Protein AF-A0A852RFG9-F1 (afdb_monomer_lite)

pLDDT: mean 82.25, std 15.12, range [48.25, 96.56]

Structure (mmCIF, N/CA/C/O backbone):
data_AF-A0A852RFG9-F1
#
_entry.id   AF-A0A852RFG9-F1
#
loop_
_atom_site.group_PDB
_atom_site.id
_atom_site.type_symbol
_atom_site.label_atom_id
_atom_site.label_alt_id
_atom_site.label_comp_id
_atom_site.label_asym_id
_atom_site.label_entity_id
_atom_site.label_seq_id
_atom_site.pdbx_PDB_ins_code
_atom_site.Cartn_x
_atom_site.Cartn_y
_atom_site.Cartn_z
_atom_site.occupancy
_atom_site.B_iso_or_equiv
_atom_site.auth_seq_id
_atom_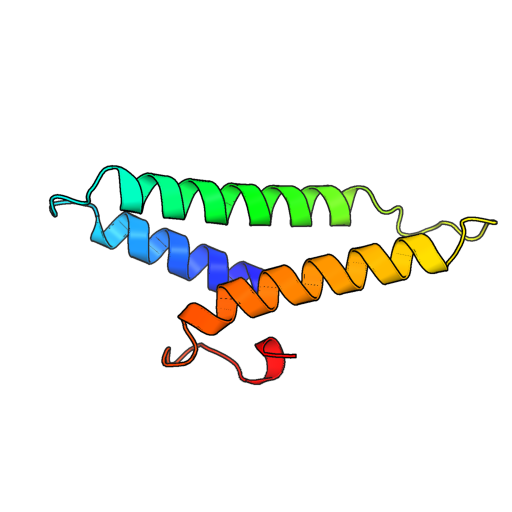site.auth_comp_id
_atom_site.auth_asym_id
_atom_site.auth_atom_id
_atom_site.pdbx_PDB_model_num
ATOM 1 N N . MET A 1 1 ? -7.666 4.755 -10.440 1.00 84.88 1 MET A N 1
ATOM 2 C CA . MET A 1 1 ? -6.867 4.390 -9.267 1.00 84.88 1 MET A CA 1
ATOM 3 C C . MET A 1 1 ? -6.009 3.198 -9.628 1.00 84.88 1 MET A C 1
ATOM 5 O O . MET A 1 1 ? -6.561 2.185 -10.049 1.00 84.88 1 MET A O 1
ATOM 9 N N . THR A 1 2 ? -4.693 3.356 -9.551 1.00 93.25 2 THR A N 1
ATOM 10 C CA . THR A 1 2 ? -3.708 2.275 -9.664 1.00 93.25 2 THR A CA 1
ATOM 11 C C . THR A 1 2 ? -3.575 1.538 -8.327 1.00 93.25 2 THR A C 1
ATOM 13 O O . THR A 1 2 ? -3.998 2.047 -7.288 1.00 93.25 2 THR A O 1
ATOM 16 N N . ILE A 1 3 ? -2.968 0.347 -8.334 1.00 94.62 3 ILE A N 1
ATOM 17 C CA . ILE A 1 3 ? -2.681 -0.409 -7.104 1.00 94.62 3 ILE A CA 1
ATOM 18 C C . ILE A 1 3 ? -1.772 0.384 -6.145 1.00 94.62 3 ILE A C 1
ATOM 20 O O . ILE A 1 3 ? -2.001 0.383 -4.940 1.00 94.62 3 ILE A O 1
ATOM 24 N N . THR A 1 4 ? -0.800 1.140 -6.672 1.00 94.56 4 THR A N 1
ATOM 25 C CA . THR A 1 4 ? 0.081 2.007 -5.874 1.00 94.56 4 THR A CA 1
ATOM 26 C C . THR A 1 4 ? -0.689 3.166 -5.245 1.00 94.56 4 THR A C 1
ATOM 28 O O . THR A 1 4 ? -0.553 3.406 -4.049 1.00 94.56 4 THR A O 1
ATOM 31 N N . GLU A 1 5 ? -1.548 3.849 -6.011 1.00 94.94 5 GLU A N 1
ATOM 32 C CA . GLU A 1 5 ? -2.401 4.930 -5.491 1.00 94.94 5 GLU A CA 1
ATOM 33 C C . GLU A 1 5 ? -3.323 4.429 -4.369 1.00 94.94 5 GLU A C 1
ATOM 35 O O . GLU A 1 5 ? -3.468 5.093 -3.344 1.00 94.94 5 GLU A O 1
ATOM 40 N N . PHE A 1 6 ? -3.902 3.235 -4.533 1.00 96.50 6 PHE A N 1
ATOM 41 C CA . PHE A 1 6 ? -4.713 2.590 -3.503 1.00 96.50 6 PHE A CA 1
ATOM 42 C C . PHE A 1 6 ? -3.906 2.302 -2.230 1.00 96.50 6 PHE A C 1
ATOM 44 O O . PHE A 1 6 ? -4.324 2.677 -1.134 1.00 96.50 6 PHE A O 1
ATOM 51 N N . LEU A 1 7 ? -2.732 1.677 -2.363 1.00 96.56 7 LEU A N 1
ATOM 52 C CA . LEU A 1 7 ? -1.877 1.339 -1.224 1.00 96.56 7 LEU A CA 1
ATOM 53 C C . LEU A 1 7 ? -1.401 2.588 -0.474 1.00 96.56 7 LEU A C 1
ATOM 55 O O . LEU A 1 7 ? -1.451 2.608 0.755 1.00 96.56 7 LEU A O 1
ATOM 59 N N . LEU A 1 8 ? -1.017 3.650 -1.189 1.00 96.50 8 LEU A N 1
ATOM 60 C CA . LEU A 1 8 ? -0.662 4.937 -0.584 1.00 96.50 8 LEU A CA 1
ATOM 61 C C . LEU A 1 8 ? -1.840 5.543 0.188 1.00 96.50 8 LEU A C 1
ATOM 63 O O . LEU A 1 8 ? -1.653 6.026 1.306 1.00 96.50 8 LEU A O 1
ATOM 67 N N . ALA A 1 9 ? -3.056 5.468 -0.360 1.00 96.19 9 ALA A N 1
ATOM 68 C CA . ALA A 1 9 ? -4.253 5.938 0.328 1.00 96.19 9 ALA A CA 1
ATOM 69 C C . ALA A 1 9 ? -4.552 5.125 1.600 1.00 96.19 9 ALA A C 1
ATOM 71 O O . ALA A 1 9 ? -4.921 5.711 2.615 1.00 96.19 9 ALA A O 1
ATOM 72 N N . ARG A 1 10 ? -4.379 3.793 1.588 1.00 95.31 10 ARG A N 1
ATOM 73 C CA . ARG A 1 10 ? -4.554 2.952 2.792 1.00 95.31 10 ARG A CA 1
ATOM 74 C C . ARG A 1 10 ? -3.503 3.238 3.859 1.00 95.31 10 ARG A C 1
ATOM 76 O O . ARG A 1 10 ? -3.855 3.372 5.023 1.00 95.31 10 ARG A O 1
ATOM 83 N N . ILE A 1 11 ? -2.242 3.420 3.469 1.00 94.62 11 ILE A N 1
ATOM 84 C CA . ILE A 1 11 ? -1.177 3.807 4.407 1.00 94.62 11 ILE A CA 1
ATOM 85 C C . ILE A 1 11 ? -1.500 5.158 5.064 1.00 94.62 11 ILE A C 1
ATOM 87 O O . ILE A 1 11 ? -1.349 5.299 6.275 1.00 94.62 11 ILE A O 1
ATOM 91 N N . ALA A 1 12 ? -1.974 6.139 4.291 1.00 93.81 12 ALA A N 1
ATOM 92 C CA . ALA A 1 12 ? -2.342 7.450 4.824 1.00 93.81 12 ALA A CA 1
ATOM 93 C C . ALA A 1 12 ? -3.543 7.384 5.787 1.00 93.81 12 ALA A C 1
ATOM 95 O O . ALA A 1 12 ? -3.551 8.079 6.803 1.00 93.81 12 ALA A O 1
ATOM 96 N N . GLU A 1 13 ? -4.544 6.548 5.500 1.00 91.25 13 GLU A N 1
ATOM 97 C CA . GLU A 1 13 ? -5.684 6.319 6.397 1.00 91.25 13 GLU A CA 1
ATOM 98 C C . GLU A 1 13 ? -5.272 5.624 7.698 1.00 91.25 13 GLU A C 1
ATOM 100 O O . GLU A 1 13 ? -5.666 6.076 8.775 1.00 91.25 13 GLU A O 1
ATOM 105 N N . ASP A 1 14 ? -4.433 4.589 7.614 1.00 88.94 14 ASP A N 1
ATOM 106 C CA . ASP A 1 14 ? -3.853 3.904 8.773 1.00 88.94 14 ASP A CA 1
ATOM 107 C C . ASP A 1 14 ? -3.092 4.904 9.666 1.00 88.94 14 ASP A C 1
ATOM 109 O O . ASP A 1 14 ? -3.280 4.968 10.884 1.00 88.94 14 ASP A O 1
ATOM 113 N N . GLU A 1 15 ? -2.276 5.769 9.062 1.00 89.31 15 GLU A N 1
ATOM 114 C CA . GLU A 1 15 ? -1.543 6.813 9.781 1.00 89.31 15 GLU A CA 1
ATOM 115 C C . GLU A 1 15 ? -2.464 7.869 10.399 1.00 89.31 15 GLU A C 1
ATOM 117 O O . GLU A 1 15 ? -2.245 8.274 11.544 1.00 89.31 15 GLU A O 1
ATOM 122 N N . ALA A 1 16 ? -3.510 8.300 9.695 1.00 86.62 16 ALA A N 1
ATOM 123 C CA . ALA A 1 16 ? -4.480 9.257 10.219 1.00 86.62 16 ALA A CA 1
ATOM 124 C C . ALA A 1 16 ? -5.289 8.664 11.386 1.00 86.62 16 ALA A C 1
ATOM 126 O O . ALA A 1 16 ? -5.492 9.337 12.398 1.00 86.62 16 ALA A O 1
ATOM 127 N N . GLY A 1 17 ? -5.672 7.386 11.297 1.00 79.12 17 GLY A N 1
ATOM 128 C CA . GLY A 1 17 ? -6.321 6.637 12.378 1.00 79.12 17 GLY A CA 1
ATOM 129 C C . GLY A 1 17 ? -5.438 6.449 13.618 1.00 79.12 17 GLY A C 1
ATOM 130 O O . GLY A 1 17 ? -5.949 6.200 14.715 1.00 79.12 17 GLY A O 1
ATOM 131 N N . SER A 1 18 ? -4.118 6.622 13.474 1.00 72.00 18 SER A N 1
ATOM 132 C CA . 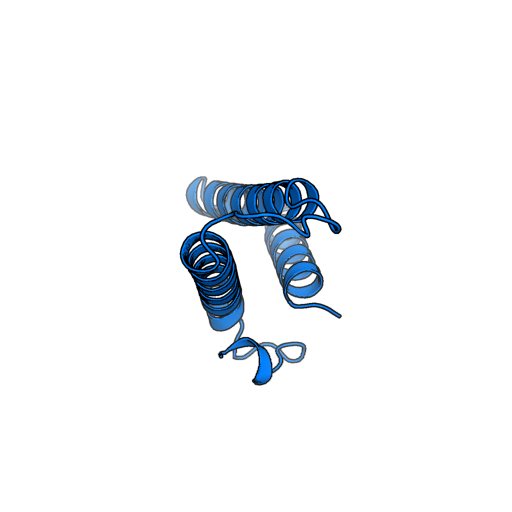SER A 1 18 ? -3.154 6.598 14.580 1.00 72.00 18 SER A CA 1
ATOM 133 C C . SER A 1 18 ? -3.103 7.883 15.406 1.00 72.00 18 SER A C 1
ATOM 135 O O . SER A 1 18 ? -2.596 7.887 16.532 1.00 72.00 18 SER A O 1
ATOM 137 N N . ILE A 1 19 ? -3.652 8.984 14.889 1.00 62.62 19 ILE A N 1
ATOM 138 C CA . ILE A 1 19 ? -3.674 10.266 15.592 1.00 62.62 19 ILE A CA 1
ATOM 139 C C . ILE A 1 19 ? -4.713 10.186 16.720 1.00 62.62 19 ILE A C 1
ATOM 141 O O . ILE A 1 19 ? -5.917 10.219 16.492 1.00 62.62 19 ILE A O 1
ATOM 145 N N . GLY A 1 20 ? -4.235 10.078 17.963 1.00 62.81 20 GLY A N 1
ATOM 146 C CA . GLY A 1 20 ? -5.078 10.047 19.169 1.00 62.81 20 GLY A CA 1
ATOM 147 C C . GLY A 1 20 ? -5.379 8.650 19.722 1.00 62.81 20 GLY A C 1
ATOM 148 O O . GLY A 1 20 ? -5.977 8.537 20.791 1.00 62.81 20 GLY A O 1
ATOM 149 N N . THR A 1 21 ? -4.915 7.589 19.061 1.00 59.84 21 THR A N 1
ATOM 150 C CA . THR A 1 21 ? -4.942 6.217 19.582 1.00 59.84 21 THR A CA 1
ATOM 151 C C . THR A 1 21 ? -3.513 5.760 19.893 1.00 59.84 21 THR A C 1
ATOM 153 O O . THR A 1 21 ? -2.543 6.211 19.290 1.00 59.84 21 THR A O 1
ATOM 156 N N . HIS A 1 22 ? -3.337 4.896 20.892 1.00 59.44 22 HIS A N 1
ATOM 157 C CA . HIS A 1 22 ? -2.027 4.404 21.337 1.00 59.44 22 HIS A CA 1
ATOM 158 C C . HIS A 1 22 ? -1.492 3.338 20.372 1.00 59.44 22 HIS A C 1
ATOM 160 O O . HIS A 1 22 ? -1.266 2.190 20.756 1.00 59.44 22 HIS A O 1
ATOM 166 N N . TRP A 1 23 ? -1.314 3.701 19.099 1.00 69.88 23 TRP A N 1
ATOM 167 C CA . TRP A 1 23 ? -0.718 2.795 18.127 1.00 69.88 23 TRP A CA 1
ATOM 168 C C . TRP A 1 23 ? 0.603 2.286 18.673 1.00 69.88 23 TRP A C 1
ATOM 170 O O . TRP A 1 23 ? 1.472 3.048 19.107 1.00 69.88 23 TRP A O 1
ATOM 180 N N . SER A 1 24 ? 0.737 0.964 18.672 1.00 77.62 24 SER A N 1
ATOM 181 C CA . SER A 1 24 ? 1.997 0.348 19.047 1.00 77.62 24 SER A CA 1
ATOM 182 C C . SER A 1 24 ? 3.085 0.841 18.088 1.00 77.62 24 SER A C 1
ATOM 184 O O . SER A 1 24 ? 2.833 1.060 16.902 1.00 77.62 24 SER A O 1
ATOM 186 N N . ARG A 1 25 ? 4.323 0.986 18.579 1.00 83.81 25 ARG A N 1
ATOM 187 C CA . ARG A 1 25 ? 5.501 1.293 17.742 1.00 83.81 25 ARG A CA 1
ATOM 188 C C . ARG A 1 25 ? 5.557 0.409 16.485 1.00 83.81 25 ARG A C 1
ATOM 190 O O . ARG A 1 25 ? 5.973 0.877 15.433 1.00 83.81 25 ARG A O 1
ATOM 197 N N . ARG A 1 26 ? 5.091 -0.840 16.602 1.00 85.75 26 ARG A N 1
ATOM 198 C CA . ARG A 1 26 ? 4.964 -1.800 15.504 1.00 85.75 26 ARG A CA 1
ATOM 199 C C . ARG A 1 26 ? 4.099 -1.270 14.355 1.00 85.75 26 ARG A C 1
ATOM 201 O O . ARG A 1 26 ? 4.538 -1.335 13.220 1.00 85.75 26 ARG A O 1
ATOM 208 N N . ALA A 1 27 ? 2.919 -0.723 14.630 1.00 87.19 27 ALA A N 1
ATOM 209 C CA . ALA A 1 27 ? 1.993 -0.302 13.578 1.00 87.19 27 ALA A CA 1
ATOM 210 C C . ALA A 1 27 ? 2.530 0.897 12.767 1.00 87.19 27 ALA A C 1
ATOM 212 O O . ALA A 1 27 ? 2.384 0.944 11.551 1.00 87.19 27 ALA A O 1
ATOM 213 N N . ARG A 1 28 ? 3.264 1.817 13.412 1.00 87.88 28 ARG A N 1
ATOM 214 C CA . ARG A 1 28 ? 3.989 2.888 12.699 1.00 87.88 28 ARG A CA 1
ATOM 215 C C . ARG A 1 28 ? 5.110 2.336 11.814 1.00 87.88 28 ARG A C 1
ATOM 217 O O . ARG A 1 28 ? 5.248 2.773 10.679 1.00 87.88 28 ARG A O 1
ATOM 224 N N . ALA A 1 29 ? 5.877 1.373 12.329 1.00 90.44 29 ALA A N 1
ATOM 225 C CA . ALA A 1 29 ? 6.935 0.718 11.564 1.00 90.44 29 ALA A CA 1
ATOM 226 C C . ALA A 1 29 ? 6.379 -0.058 10.355 1.00 90.44 29 ALA A C 1
ATOM 228 O O . ALA A 1 29 ? 7.023 -0.107 9.315 1.00 90.44 29 ALA A O 1
ATOM 229 N N . GLU A 1 30 ?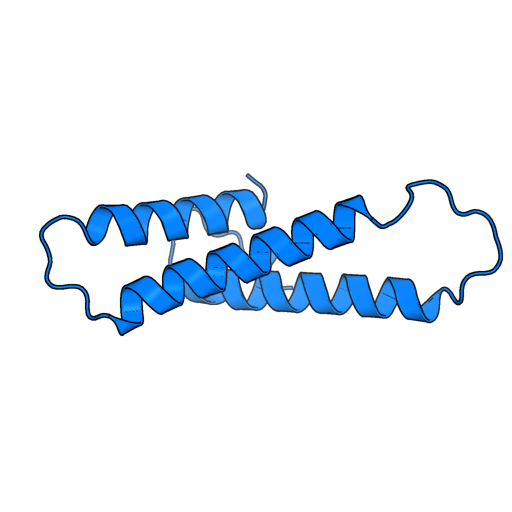 5.172 -0.623 10.459 1.00 91.44 30 GLU A N 1
ATOM 230 C CA . GLU A 1 30 ? 4.494 -1.265 9.328 1.00 91.44 30 GLU A CA 1
ATOM 231 C C . GLU A 1 30 ? 4.122 -0.256 8.231 1.00 91.44 30 GLU A C 1
ATOM 233 O O . GLU A 1 30 ? 4.389 -0.523 7.061 1.00 91.44 30 GLU A O 1
ATOM 238 N N . CYS A 1 31 ? 3.566 0.912 8.577 1.00 93.44 31 CYS A N 1
ATOM 239 C CA . CYS A 1 31 ? 3.277 1.965 7.592 1.00 93.44 31 CYS A CA 1
ATOM 240 C C . CYS A 1 31 ? 4.549 2.482 6.905 1.00 93.44 31 CYS A C 1
ATOM 242 O O . CYS A 1 31 ? 4.575 2.629 5.683 1.00 93.44 31 CYS A O 1
ATOM 244 N N . GLU A 1 32 ? 5.617 2.707 7.675 1.00 94.44 32 GLU A N 1
ATOM 245 C CA . GLU A 1 32 ? 6.920 3.127 7.150 1.00 94.44 32 GLU A CA 1
ATOM 246 C C . GLU A 1 32 ? 7.517 2.079 6.201 1.00 94.44 32 GLU A C 1
ATOM 248 O O . GLU A 1 32 ? 7.924 2.417 5.090 1.00 94.44 32 GLU A O 1
ATOM 253 N N . ALA A 1 33 ? 7.491 0.800 6.586 1.00 94.75 33 ALA A N 1
ATOM 254 C CA . ALA A 1 33 ? 7.978 -0.290 5.746 1.00 94.75 33 ALA A CA 1
ATOM 255 C C . ALA A 1 33 ? 7.186 -0.402 4.435 1.00 94.75 33 ALA A C 1
ATOM 257 O O . ALA A 1 33 ? 7.785 -0.486 3.363 1.00 94.75 33 ALA A O 1
ATOM 258 N N . LYS A 1 34 ? 5.846 -0.351 4.498 1.00 95.00 34 LYS A N 1
ATOM 259 C CA . LYS A 1 34 ? 4.994 -0.374 3.298 1.00 95.00 34 LYS A CA 1
ATOM 260 C C . LYS A 1 34 ? 5.324 0.799 2.370 1.00 95.00 34 LYS A C 1
ATOM 262 O O . LYS A 1 34 ? 5.456 0.589 1.170 1.00 95.00 34 LYS A O 1
ATOM 267 N N . ARG A 1 35 ? 5.503 2.012 2.908 1.00 95.19 35 ARG A N 1
ATOM 268 C CA . ARG A 1 35 ? 5.874 3.195 2.115 1.00 95.19 35 ARG A CA 1
ATOM 269 C C . ARG A 1 35 ? 7.235 3.024 1.441 1.00 95.19 35 ARG A C 1
ATOM 271 O O . ARG A 1 35 ? 7.332 3.249 0.242 1.00 95.19 35 ARG A O 1
ATOM 278 N N . SER A 1 36 ? 8.248 2.579 2.182 1.00 95.38 36 SER A N 1
ATOM 279 C CA . SER A 1 36 ? 9.599 2.394 1.643 1.00 95.38 36 SER A CA 1
ATOM 280 C C . SER A 1 36 ? 9.633 1.375 0.497 1.00 95.38 36 SER A C 1
ATOM 282 O O . SER A 1 36 ? 10.304 1.611 -0.503 1.00 95.38 36 SER A O 1
ATOM 284 N N . ILE A 1 37 ? 8.850 0.292 0.590 1.00 94.25 37 ILE A N 1
ATOM 285 C CA . ILE A 1 37 ? 8.698 -0.684 -0.501 1.00 94.25 37 ILE A CA 1
ATOM 286 C C . ILE A 1 37 ? 8.108 -0.024 -1.756 1.00 94.25 37 ILE A C 1
ATOM 288 O O . ILE A 1 37 ? 8.601 -0.253 -2.859 1.00 94.25 37 ILE A O 1
ATOM 292 N N . LEU A 1 38 ? 7.061 0.797 -1.608 1.00 94.19 38 LEU A N 1
ATOM 293 C CA . LEU A 1 38 ? 6.438 1.481 -2.747 1.00 94.19 38 LEU A CA 1
ATOM 294 C C . LEU A 1 38 ? 7.387 2.495 -3.394 1.00 94.19 38 LEU A C 1
ATOM 296 O O . LEU A 1 38 ? 7.476 2.536 -4.618 1.00 94.19 38 LEU A O 1
ATOM 300 N N . GLU A 1 39 ? 8.127 3.258 -2.588 1.00 93.00 39 GLU A N 1
ATOM 301 C CA . GLU A 1 39 ? 9.147 4.197 -3.071 1.00 93.00 39 GLU A CA 1
ATOM 302 C C . GLU A 1 39 ? 10.262 3.476 -3.841 1.00 93.00 39 GLU A C 1
ATOM 304 O O . GLU A 1 39 ? 10.684 3.945 -4.897 1.00 93.00 39 GLU A O 1
ATOM 309 N N . GLU A 1 40 ? 10.715 2.314 -3.361 1.00 91.25 40 GLU A N 1
ATOM 310 C CA . GLU A 1 40 ? 11.732 1.514 -4.051 1.00 91.25 40 GLU A CA 1
ATOM 311 C C . GLU A 1 40 ? 11.220 0.977 -5.395 1.00 91.25 40 GLU A C 1
ATOM 313 O O . GLU A 1 40 ? 11.935 1.030 -6.397 1.00 91.25 40 GLU A O 1
ATOM 318 N N . ILE A 1 41 ? 9.976 0.490 -5.440 1.00 90.06 41 ILE A N 1
ATOM 319 C CA . ILE A 1 41 ? 9.328 0.040 -6.680 1.00 90.06 41 ILE A CA 1
ATOM 320 C C . ILE A 1 41 ? 9.215 1.200 -7.678 1.00 90.06 41 ILE A C 1
ATOM 322 O O . ILE A 1 41 ? 9.570 1.050 -8.845 1.00 90.06 41 ILE A O 1
ATOM 326 N N . GLU A 1 42 ? 8.771 2.381 -7.244 1.00 88.75 42 GLU A N 1
ATOM 327 C CA . GLU A 1 42 ? 8.692 3.551 -8.127 1.00 88.75 42 GLU A CA 1
ATOM 328 C C . GLU A 1 42 ? 10.070 4.017 -8.612 1.00 88.75 42 GLU A C 1
ATOM 330 O O . GLU A 1 42 ? 10.237 4.325 -9.796 1.00 88.75 42 GLU A O 1
ATOM 335 N N . ALA A 1 43 ? 11.076 4.020 -7.734 1.00 87.75 43 ALA A N 1
ATOM 336 C CA . ALA A 1 43 ? 12.447 4.355 -8.097 1.00 87.75 43 ALA A CA 1
ATOM 337 C C . ALA A 1 43 ? 13.003 3.381 -9.147 1.00 87.75 43 ALA A C 1
ATOM 339 O O . ALA A 1 43 ? 13.582 3.820 -10.143 1.00 87.75 43 ALA A O 1
ATOM 340 N N . ARG A 1 44 ? 12.771 2.074 -8.974 1.00 85.12 44 ARG A N 1
ATOM 341 C CA . ARG A 1 44 ? 13.196 1.036 -9.923 1.00 85.12 44 ARG A CA 1
ATOM 342 C C . ARG A 1 44 ? 12.501 1.194 -11.274 1.00 85.12 44 ARG A C 1
ATOM 344 O O . ARG A 1 44 ? 13.180 1.234 -12.297 1.00 85.12 44 ARG A O 1
ATOM 351 N N . ARG A 1 45 ? 11.181 1.411 -11.284 1.00 84.31 45 ARG A N 1
ATOM 352 C CA . ARG A 1 45 ? 10.402 1.707 -12.503 1.00 84.31 45 ARG A CA 1
ATOM 353 C C . ARG A 1 45 ? 10.888 2.953 -13.241 1.00 84.31 45 ARG A C 1
ATOM 355 O O . ARG A 1 45 ? 10.803 3.010 -14.463 1.00 84.31 45 ARG A O 1
ATOM 362 N N . SER A 1 46 ? 11.384 3.951 -12.511 1.00 81.75 46 SER A N 1
ATOM 363 C CA . SER A 1 46 ? 11.964 5.174 -13.081 1.00 81.75 46 SER A CA 1
ATOM 364 C C . SER A 1 46 ? 13.371 4.952 -13.657 1.00 81.75 46 SER A C 1
ATOM 366 O O . SER A 1 46 ? 13.766 5.623 -14.611 1.00 81.75 46 SER A O 1
ATOM 368 N N . MET A 1 47 ? 14.126 4.000 -13.097 1.00 75.31 47 MET A N 1
ATOM 369 C CA . MET A 1 47 ? 15.476 3.643 -13.543 1.00 75.31 47 MET A CA 1
ATOM 370 C C . MET A 1 47 ? 15.503 2.774 -14.804 1.00 75.31 47 MET A C 1
ATOM 372 O O . MET A 1 47 ? 16.508 2.813 -15.513 1.00 75.31 47 MET A O 1
ATOM 376 N N . ILE A 1 48 ? 14.438 2.021 -15.104 1.00 66.56 48 ILE A N 1
ATOM 377 C CA . ILE A 1 48 ? 14.335 1.244 -16.348 1.00 66.56 48 ILE A CA 1
ATOM 378 C C . ILE A 1 48 ? 14.203 2.232 -17.523 1.00 66.56 48 ILE A C 1
ATOM 380 O O . ILE A 1 48 ? 13.185 2.928 -17.637 1.00 66.56 48 ILE A O 1
ATOM 384 N N . PRO A 1 49 ? 15.213 2.360 -18.408 1.00 57.09 49 PRO A N 1
ATOM 385 C CA . PRO A 1 49 ? 15.138 3.300 -19.514 1.00 57.09 49 PRO A CA 1
ATOM 386 C C . PRO A 1 49 ? 14.036 2.850 -20.475 1.00 57.09 49 PRO A C 1
ATOM 388 O O . PRO A 1 49 ? 14.089 1.748 -21.007 1.00 57.09 49 PRO A O 1
ATOM 391 N N . LYS A 1 50 ? 13.084 3.733 -20.803 1.00 56.56 50 LYS A N 1
ATOM 392 C CA . LYS A 1 50 ? 12.012 3.465 -21.790 1.00 56.56 50 LYS A CA 1
ATOM 393 C C . LYS A 1 50 ? 12.510 3.193 -23.226 1.00 56.56 50 LYS A C 1
ATOM 395 O O . LYS A 1 50 ? 11.694 3.126 -24.139 1.00 56.56 50 LYS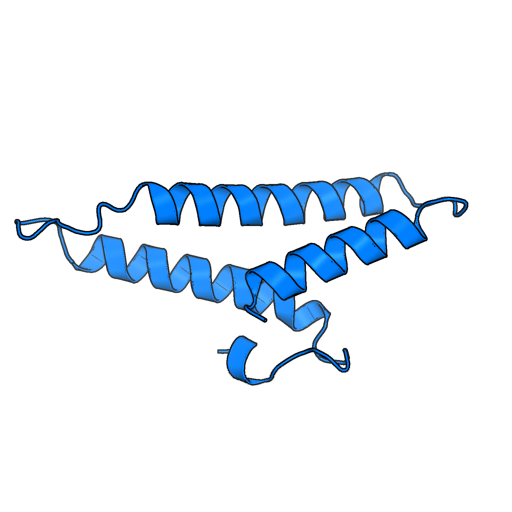 A O 1
ATOM 400 N N . HIS A 1 51 ? 13.822 3.107 -23.446 1.00 48.25 51 HIS A N 1
ATOM 401 C CA . HIS A 1 51 ? 14.488 2.799 -24.710 1.00 48.25 51 HIS A CA 1
ATOM 402 C C . HIS A 1 51 ? 15.806 2.062 -24.420 1.00 48.25 51 HIS A C 1
ATOM 404 O O . HIS A 1 51 ? 16.859 2.689 -24.320 1.00 48.25 51 HIS A O 1
ATOM 410 N N . VAL A 1 52 ? 15.764 0.733 -24.341 1.00 49.06 52 VAL A N 1
ATOM 411 C CA . VAL A 1 52 ? 16.933 -0.103 -24.645 1.00 49.06 52 VAL A CA 1
ATOM 412 C C . VAL A 1 52 ? 16.509 -1.106 -25.710 1.00 49.06 52 VAL A C 1
ATOM 414 O O . VAL A 1 52 ? 16.100 -2.223 -25.432 1.00 49.06 52 VAL A O 1
ATOM 417 N N . VAL A 1 53 ? 16.582 -0.682 -26.973 1.00 49.97 53 VAL A N 1
ATOM 418 C CA . VAL A 1 53 ? 16.791 -1.633 -28.067 1.00 49.97 53 VAL A CA 1
ATOM 419 C C . VAL A 1 53 ? 18.281 -1.954 -28.024 1.00 49.97 53 VAL A C 1
ATOM 421 O O . VAL A 1 53 ? 19.087 -1.169 -28.522 1.00 49.97 53 VAL A O 1
ATOM 424 N N . GLY A 1 54 ? 18.660 -3.048 -27.364 1.00 53.78 54 GLY A N 1
ATOM 425 C CA . GLY A 1 54 ? 20.048 -3.509 -27.371 1.00 53.78 54 GLY A CA 1
ATOM 426 C C . GLY A 1 54 ? 20.420 -4.440 -26.223 1.00 53.78 54 GLY A C 1
ATOM 427 O O . GLY A 1 54 ? 20.775 -3.965 -25.153 1.00 53.78 54 GLY A O 1
ATOM 428 N N . ASP A 1 55 ? 20.403 -5.743 -26.512 1.00 56.47 55 ASP A N 1
ATOM 429 C CA . ASP A 1 55 ? 21.295 -6.784 -25.963 1.00 56.47 55 ASP A CA 1
ATOM 430 C C . ASP A 1 55 ? 21.389 -6.916 -24.425 1.00 56.47 55 ASP A C 1
ATOM 432 O O . ASP A 1 55 ? 22.405 -7.357 -23.892 1.00 56.47 55 ASP A O 1
ATOM 436 N N . GLY A 1 56 ? 20.338 -6.524 -23.698 1.00 55.62 56 GLY A N 1
ATOM 437 C CA . GLY A 1 56 ? 20.123 -6.915 -22.303 1.00 55.62 56 GLY A CA 1
ATOM 438 C C . GLY A 1 56 ? 19.338 -8.223 -22.251 1.00 55.62 56 GLY A C 1
ATOM 439 O O . GLY A 1 56 ? 18.394 -8.390 -23.019 1.00 55.62 56 GLY A O 1
ATOM 440 N N . ASP A 1 57 ? 19.738 -9.149 -21.378 1.00 56.06 57 ASP A N 1
ATOM 441 C CA . ASP A 1 57 ? 19.092 -10.455 -21.204 1.00 56.06 57 ASP A CA 1
ATOM 442 C C . ASP A 1 57 ? 17.612 -10.237 -20.818 1.00 56.06 57 ASP A C 1
ATOM 444 O O . ASP A 1 57 ? 17.310 -9.858 -19.687 1.00 56.06 57 ASP A O 1
ATOM 448 N N . GLU A 1 58 ? 16.681 -10.428 -21.763 1.00 55.84 58 GLU A N 1
ATOM 449 C CA . GLU A 1 58 ? 15.228 -10.201 -21.594 1.00 55.84 58 GLU A CA 1
ATOM 450 C C . GLU A 1 5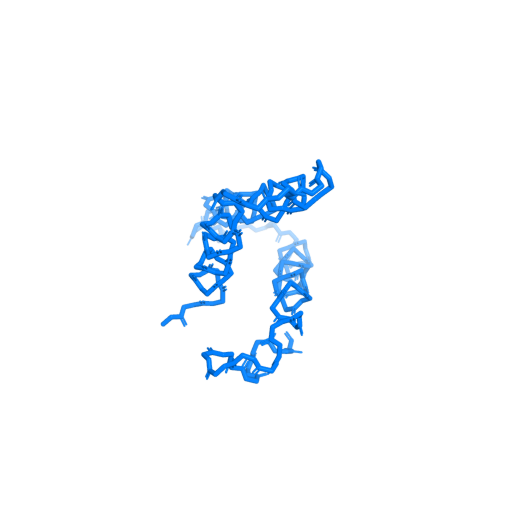8 ? 14.659 -10.929 -20.357 1.00 55.84 58 GLU A C 1
ATOM 452 O O . GLU A 1 58 ? 13.641 -10.536 -19.785 1.00 55.84 58 GLU A O 1
ATOM 457 N N . HIS A 1 59 ? 15.351 -11.977 -19.907 1.00 56.25 59 HIS A N 1
ATOM 458 C CA . HIS A 1 59 ? 15.048 -12.714 -18.689 1.00 56.25 59 HIS A CA 1
ATOM 459 C C . HIS A 1 59 ? 15.151 -11.879 -17.400 1.00 56.25 59 HIS A C 1
ATOM 461 O O . HIS A 1 59 ? 14.314 -12.070 -16.517 1.00 56.25 59 HIS A O 1
ATOM 467 N N . ASP A 1 60 ? 16.112 -10.959 -17.276 1.00 58.59 60 ASP A N 1
ATOM 468 C CA . ASP A 1 60 ? 16.303 -10.167 -16.048 1.00 58.59 60 ASP A CA 1
ATOM 469 C C . ASP A 1 60 ? 15.189 -9.118 -15.869 1.00 58.59 60 ASP A C 1
ATOM 471 O O . ASP A 1 60 ? 14.715 -8.898 -14.754 1.00 58.59 60 ASP A O 1
ATOM 475 N N . GLU A 1 61 ? 14.699 -8.521 -16.960 1.00 59.66 61 GLU A N 1
ATOM 476 C CA . GLU A 1 61 ? 13.616 -7.526 -16.923 1.00 59.66 61 GLU A CA 1
ATOM 477 C C . GLU A 1 61 ? 12.264 -8.166 -16.554 1.00 59.66 61 GLU A C 1
ATOM 479 O O . GLU A 1 61 ? 11.554 -7.669 -15.675 1.00 59.66 61 GLU A O 1
ATOM 484 N N . VAL A 1 62 ? 11.952 -9.333 -17.132 1.00 60.44 62 VAL A N 1
ATOM 485 C CA . VAL A 1 62 ? 10.718 -10.091 -16.845 1.00 60.44 62 VAL A CA 1
ATOM 486 C C . VAL A 1 62 ? 10.675 -10.596 -15.395 1.00 60.44 62 VAL A C 1
ATOM 488 O O . VAL A 1 62 ? 9.614 -10.592 -14.766 1.00 60.44 62 VAL A O 1
ATOM 491 N N . ILE A 1 63 ? 11.816 -11.010 -14.829 1.00 61.69 63 ILE A N 1
ATOM 492 C CA . ILE A 1 63 ? 11.898 -11.454 -13.426 1.00 61.69 63 ILE A CA 1
ATOM 493 C C . ILE A 1 63 ? 11.623 -10.288 -12.463 1.00 61.69 63 ILE A C 1
ATOM 495 O O . ILE A 1 63 ? 10.919 -10.468 -11.464 1.00 61.69 63 ILE A O 1
ATOM 499 N N . VAL A 1 64 ? 12.142 -9.094 -12.765 1.00 64.88 64 VAL A N 1
ATOM 500 C CA . VAL A 1 64 ? 11.939 -7.892 -11.943 1.00 64.88 64 VAL A CA 1
ATOM 501 C C . VAL A 1 64 ? 10.482 -7.426 -11.986 1.00 64.88 64 VAL A C 1
ATOM 503 O O . VAL A 1 64 ? 9.895 -7.183 -10.930 1.00 64.88 64 VAL A O 1
ATOM 506 N N . GLU A 1 65 ? 9.861 -7.372 -13.167 1.00 71.88 65 GLU A N 1
ATOM 507 C CA . GLU A 1 65 ? 8.447 -6.992 -13.313 1.00 71.88 65 GLU A CA 1
ATOM 508 C C . GLU A 1 65 ? 7.503 -7.960 -12.575 1.00 71.88 65 GLU A C 1
ATOM 510 O O . GLU A 1 65 ? 6.561 -7.535 -11.889 1.00 71.88 65 GLU A O 1
ATOM 515 N N . TRP A 1 66 ? 7.777 -9.268 -12.657 1.00 70.62 66 TRP A N 1
ATOM 516 C CA . TRP A 1 66 ? 7.002 -10.287 -11.947 1.00 70.62 66 TRP A CA 1
ATOM 517 C C . TRP A 1 66 ? 7.127 -10.153 -10.422 1.00 70.62 66 TRP A C 1
ATOM 519 O O . TRP A 1 66 ? 6.128 -10.260 -9.700 1.00 70.62 66 TRP A O 1
ATOM 529 N N . ALA A 1 67 ? 8.332 -9.871 -9.919 1.00 74.31 67 ALA A N 1
ATOM 530 C CA . ALA A 1 67 ? 8.566 -9.673 -8.492 1.00 74.31 67 ALA A CA 1
ATOM 531 C C . ALA A 1 67 ? 7.836 -8.428 -7.957 1.00 74.31 67 ALA A C 1
ATOM 533 O O . ALA A 1 67 ? 7.196 -8.501 -6.907 1.00 74.31 67 ALA A O 1
ATOM 534 N N . GLU A 1 68 ? 7.860 -7.306 -8.685 1.00 84.94 68 GLU A N 1
ATOM 535 C CA . GLU A 1 68 ? 7.122 -6.094 -8.301 1.00 84.94 68 GLU A CA 1
ATOM 536 C C . GLU A 1 68 ? 5.611 -6.327 -8.267 1.00 84.94 68 GLU A C 1
ATOM 538 O O . GLU A 1 68 ? 4.947 -5.950 -7.298 1.00 84.94 68 GLU A O 1
ATOM 543 N N . SER A 1 69 ? 5.072 -6.975 -9.302 1.00 86.06 69 SER A N 1
ATOM 544 C CA . SER A 1 69 ? 3.647 -7.314 -9.382 1.00 86.06 69 SER A CA 1
ATOM 545 C C . SER A 1 69 ? 3.223 -8.185 -8.199 1.00 86.06 69 SER A C 1
ATOM 547 O O . SER A 1 69 ? 2.249 -7.870 -7.516 1.00 86.06 69 SER A O 1
ATOM 549 N N . THR A 1 70 ? 4.028 -9.197 -7.863 1.00 90.31 70 THR A N 1
ATOM 550 C CA . THR A 1 70 ? 3.777 -10.092 -6.724 1.00 90.31 70 THR A CA 1
ATOM 551 C C . THR A 1 70 ? 3.785 -9.348 -5.386 1.00 90.31 70 THR A C 1
ATOM 553 O O . THR A 1 70 ? 2.931 -9.592 -4.527 1.00 90.31 70 THR A O 1
ATOM 556 N N . VAL A 1 71 ? 4.729 -8.422 -5.186 1.00 93.12 71 VAL A N 1
ATOM 557 C CA . VAL A 1 71 ? 4.813 -7.620 -3.955 1.00 93.12 71 VAL A CA 1
ATOM 558 C C . VAL A 1 71 ? 3.599 -6.702 -3.823 1.00 93.12 71 VAL A C 1
ATOM 560 O O . VAL A 1 71 ? 2.976 -6.662 -2.760 1.00 93.12 71 VAL A O 1
ATOM 563 N N . LEU A 1 72 ? 3.219 -6.000 -4.894 1.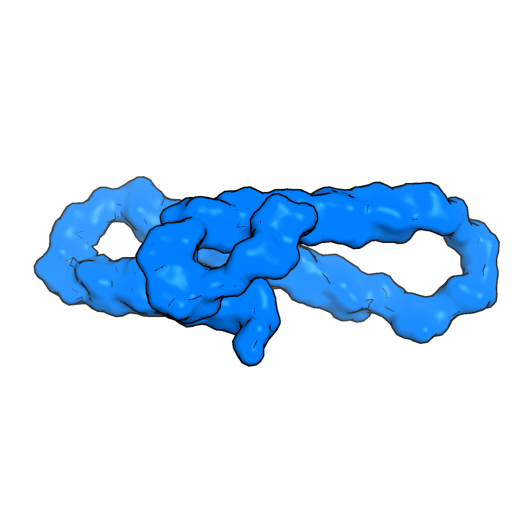00 94.75 72 LEU A N 1
ATOM 564 C CA . LEU A 1 72 ? 2.061 -5.103 -4.877 1.00 94.75 72 LEU A CA 1
ATOM 565 C C . LEU A 1 72 ? 0.751 -5.869 -4.654 1.00 94.75 72 LEU A C 1
ATOM 567 O O . LEU A 1 72 ? -0.062 -5.437 -3.835 1.00 94.75 72 LEU A O 1
ATOM 571 N N . ALA A 1 73 ? 0.575 -7.022 -5.305 1.00 94.44 73 ALA A N 1
ATOM 572 C CA . ALA A 1 73 ? -0.575 -7.899 -5.098 1.00 94.44 73 ALA A CA 1
ATOM 573 C C . ALA A 1 73 ? -0.659 -8.385 -3.643 1.00 94.44 73 ALA A C 1
ATOM 575 O O . ALA A 1 73 ? -1.717 -8.312 -3.016 1.00 94.44 73 ALA A O 1
ATOM 576 N N . SER A 1 74 ? 0.474 -8.794 -3.064 1.00 94.44 74 SER A N 1
ATOM 577 C CA . SER A 1 74 ? 0.551 -9.243 -1.668 1.00 94.44 74 SER A CA 1
ATOM 578 C C . SER A 1 74 ? 0.185 -8.133 -0.677 1.00 94.44 74 SER A C 1
ATOM 580 O O . SER A 1 74 ? -0.534 -8.377 0.292 1.00 94.44 74 SER A O 1
ATOM 582 N N . LEU A 1 75 ? 0.641 -6.899 -0.921 1.00 95.06 75 LEU A N 1
ATOM 583 C CA . LEU A 1 75 ? 0.273 -5.742 -0.102 1.00 95.06 75 LEU A CA 1
ATOM 584 C C . LEU A 1 75 ? -1.215 -5.396 -0.243 1.00 95.06 75 LEU A C 1
ATOM 586 O O . LEU A 1 75 ? -1.863 -5.063 0.750 1.00 95.06 75 LEU A O 1
ATOM 590 N N . ALA A 1 76 ? -1.763 -5.484 -1.456 1.00 95.88 76 ALA A N 1
ATOM 591 C CA . ALA A 1 76 ? -3.165 -5.183 -1.719 1.00 95.88 76 ALA A CA 1
ATOM 592 C C . ALA A 1 76 ? -4.109 -6.245 -1.138 1.00 95.88 76 ALA A C 1
ATOM 594 O O . ALA A 1 76 ? -5.195 -5.894 -0.683 1.00 95.88 76 ALA A O 1
ATOM 595 N N . ALA A 1 77 ? -3.691 -7.514 -1.091 1.00 95.31 77 ALA A N 1
ATOM 596 C CA . ALA A 1 77 ? -4.488 -8.630 -0.578 1.00 95.31 77 ALA A CA 1
ATOM 597 C C . ALA A 1 77 ? -4.928 -8.451 0.886 1.00 95.31 77 ALA A C 1
ATOM 599 O O . ALA A 1 77 ? -5.984 -8.944 1.276 1.00 95.31 77 ALA A O 1
ATOM 600 N N . VAL A 1 78 ? -4.171 -7.695 1.690 1.00 93.75 78 VAL A N 1
ATOM 601 C CA . VAL A 1 78 ? -4.551 -7.347 3.075 1.00 93.75 78 VAL A CA 1
ATOM 602 C C . VAL A 1 78 ? -5.856 -6.545 3.128 1.00 93.75 78 VAL A C 1
ATOM 604 O O . VAL A 1 78 ? -6.558 -6.560 4.135 1.00 93.75 78 VAL A O 1
ATOM 607 N N . TYR A 1 79 ? -6.197 -5.867 2.035 1.00 94.56 79 TYR A N 1
ATOM 608 C CA . TYR A 1 79 ? -7.382 -5.031 1.907 1.00 94.56 79 TYR A CA 1
ATOM 609 C C . TYR A 1 79 ? -8.434 -5.654 0.979 1.00 94.56 79 TYR A C 1
ATOM 611 O O . TYR A 1 79 ? -9.236 -4.917 0.418 1.00 94.56 79 TYR A O 1
ATOM 619 N N . ALA A 1 80 ? -8.455 -6.982 0.800 1.00 95.56 80 ALA A N 1
ATOM 620 C CA . ALA A 1 80 ? -9.397 -7.652 -0.106 1.00 95.56 80 ALA A CA 1
ATOM 621 C C . ALA A 1 80 ? -10.880 -7.370 0.216 1.00 95.56 80 ALA A C 1
ATOM 623 O O . ALA A 1 80 ? -11.704 -7.300 -0.691 1.00 95.56 80 ALA A O 1
ATOM 624 N N . ASP A 1 81 ? -11.208 -7.141 1.491 1.00 95.88 81 ASP A N 1
ATOM 625 C CA . ASP A 1 81 ? -12.564 -6.797 1.945 1.00 95.88 81 ASP A CA 1
ATOM 626 C C . ASP A 1 81 ? -12.899 -5.296 1.801 1.00 95.88 81 ASP A C 1
ATOM 628 O O . ASP A 1 81 ? -13.982 -4.845 2.181 1.00 95.88 81 ASP A O 1
ATOM 632 N N . HIS A 1 82 ? -11.967 -4.484 1.299 1.00 94.94 82 HIS A N 1
ATOM 633 C CA . HIS A 1 82 ? -12.147 -3.044 1.172 1.00 94.94 82 HIS A CA 1
ATOM 634 C C . HIS A 1 82 ? -13.005 -2.692 -0.057 1.00 94.94 82 HIS A C 1
ATOM 636 O O . HIS A 1 82 ? -12.754 -3.186 -1.148 1.00 94.94 82 HIS A O 1
ATOM 642 N N . GLN A 1 83 ? -13.965 -1.764 0.066 1.00 95.00 83 GLN A N 1
ATOM 643 C CA . GLN A 1 83 ? -14.888 -1.400 -1.033 1.00 95.00 83 GLN A CA 1
ATOM 644 C C . GLN A 1 83 ? -14.191 -0.931 -2.327 1.00 95.00 83 GLN A C 1
ATOM 646 O O . GLN A 1 83 ? -14.693 -1.147 -3.425 1.00 95.00 83 GLN A O 1
ATOM 651 N N . ASP A 1 84 ? -13.037 -0.278 -2.184 1.00 95.06 84 ASP A N 1
ATOM 652 C CA . ASP A 1 84 ? -12.240 0.241 -3.302 1.00 95.06 84 ASP A CA 1
ATOM 653 C C . ASP A 1 84 ? -11.195 -0.763 -3.823 1.00 95.06 84 ASP A C 1
ATOM 655 O O . ASP A 1 84 ? -10.448 -0.448 -4.755 1.00 95.06 84 ASP A O 1
ATOM 659 N N . TYR A 1 85 ? -11.114 -1.952 -3.214 1.00 95.88 85 TYR A N 1
ATOM 660 C CA . TYR A 1 85 ? -10.266 -3.035 -3.693 1.00 95.88 85 TYR A CA 1
ATOM 661 C C . TYR A 1 85 ? -10.772 -3.553 -5.039 1.00 95.88 85 TYR A C 1
ATOM 663 O O . TYR A 1 85 ? -11.975 -3.619 -5.294 1.00 95.88 85 TYR A O 1
ATOM 671 N N . ARG A 1 86 ? -9.844 -3.945 -5.913 1.00 95.56 86 ARG A N 1
ATOM 672 C CA . ARG A 1 86 ? -10.168 -4.556 -7.201 1.00 95.56 86 ARG A CA 1
ATOM 673 C C . ARG A 1 86 ? -9.564 -5.945 -7.281 1.00 95.56 86 ARG A C 1
ATOM 675 O O . ARG A 1 86 ? -8.360 -6.100 -7.113 1.00 95.56 86 ARG A O 1
ATOM 682 N N . GLU A 1 87 ? -10.383 -6.932 -7.635 1.00 92.88 87 GLU A N 1
ATOM 683 C CA . GLU A 1 87 ? -9.953 -8.332 -7.786 1.00 92.88 87 GLU A CA 1
ATOM 684 C C . GLU A 1 87 ? -8.817 -8.510 -8.806 1.00 92.88 87 GLU A C 1
ATOM 686 O O . GLU A 1 87 ? -8.004 -9.422 -8.682 1.00 92.88 87 GLU A O 1
ATOM 691 N N . GLU A 1 88 ? -8.717 -7.614 -9.794 1.00 91.69 88 GLU A N 1
ATOM 692 C CA . GLU A 1 88 ? -7.632 -7.613 -10.786 1.00 91.69 88 GLU A CA 1
ATOM 693 C C . GLU A 1 88 ? -6.235 -7.451 -10.163 1.00 91.69 88 GLU A C 1
ATOM 695 O O . GLU A 1 88 ? -5.248 -7.838 -10.780 1.00 91.69 88 GLU A O 1
ATOM 700 N N . TRP A 1 89 ? -6.151 -6.925 -8.937 1.00 92.69 89 TRP A N 1
ATOM 701 C CA . TRP A 1 89 ? -4.909 -6.750 -8.183 1.00 92.69 89 TRP A CA 1
ATOM 702 C C . TRP A 1 89 ? -4.435 -8.011 -7.455 1.00 92.69 89 TRP A C 1
ATOM 704 O O . TRP A 1 89 ? -3.352 -7.992 -6.885 1.00 92.69 89 TRP A O 1
ATOM 714 N N . ALA A 1 90 ? -5.217 -9.094 -7.447 1.00 83.75 90 ALA A N 1
ATOM 715 C CA . ALA A 1 90 ? -4.836 -10.368 -6.830 1.00 83.75 90 ALA A CA 1
ATOM 716 C C . ALA A 1 90 ? -3.965 -11.266 -7.735 1.00 83.75 90 ALA A C 1
ATOM 718 O O . ALA A 1 90 ? -3.667 -12.397 -7.347 1.00 83.75 90 ALA A O 1
ATOM 719 N N . ARG A 1 91 ? -3.650 -10.816 -8.956 1.00 68.25 91 ARG A N 1
ATOM 720 C CA . ARG A 1 91 ? -2.968 -11.602 -9.995 1.00 68.25 91 ARG A CA 1
ATOM 721 C C . ARG A 1 91 ? -1.458 -11.441 -9.996 1.00 68.25 91 ARG A C 1
ATOM 723 O O . ARG A 1 91 ? -0.988 -10.311 -9.747 1.00 68.25 91 ARG A O 1
#

Secondary structure (DSSP, 8-state):
--HHHHHHHHHHHHHHHTTTS---HHHHHHHHHHHHHHHHHHHHHHHS-S---S---HHHHHHHHHHHHHHHHHHHHTTTTSTT--GGGG-

Organism: NCBI:txid349522

InterPro domains:
  IPR046193 Protein of unknown function DUF6221 [PF19730] (19-90)

Sequence (91 aa):
MTITEFLLARIAEDEAGSIGTHWSRRARAECEAKRSILEEIEARRSMIPKHVVGDGDEHDEVIVEWAESTVLASLAAVYADHQDYREEWAR

Foldseek 3Di:
DDLLVVLLVVLVVLVVVPVPDPDDPVSVVVSVVSVVLSVVLVVVVVPPPPDDPDDDDPVVVVVSVVVNLVVSLVSLVVCCVPPPRDPVSVD

Radius of gyration: 15.93 Å; chains: 1; bounding box: 36×23×49 Å